Protein AF-D8PGE1-F1 (afdb_monomer)

Structure (mmCIF, N/CA/C/O backbone):
data_AF-D8PGE1-F1
#
_entry.id   AF-D8PGE1-F1
#
loop_
_atom_site.group_PDB
_atom_site.id
_atom_site.type_symbol
_atom_site.label_atom_id
_atom_site.label_alt_id
_atom_site.label_comp_id
_atom_site.label_asym_id
_atom_site.label_entity_id
_atom_site.label_seq_id
_atom_site.pdbx_PDB_ins_code
_atom_site.Cartn_x
_atom_site.Cartn_y
_atom_site.Cartn_z
_atom_site.occupancy
_atom_site.B_iso_or_equiv
_atom_site.auth_seq_id
_atom_site.auth_comp_id
_atom_site.auth_asym_id
_atom_site.auth_atom_id
_atom_site.pdbx_PDB_model_num
ATOM 1 N N . MET A 1 1 ? 16.982 5.627 -13.206 1.00 77.38 1 MET A N 1
ATOM 2 C CA . MET A 1 1 ? 16.429 4.568 -12.345 1.00 77.38 1 MET A CA 1
ATOM 3 C C . MET A 1 1 ? 16.434 5.051 -10.902 1.00 77.38 1 MET A C 1
ATOM 5 O O . MET A 1 1 ? 17.345 4.748 -1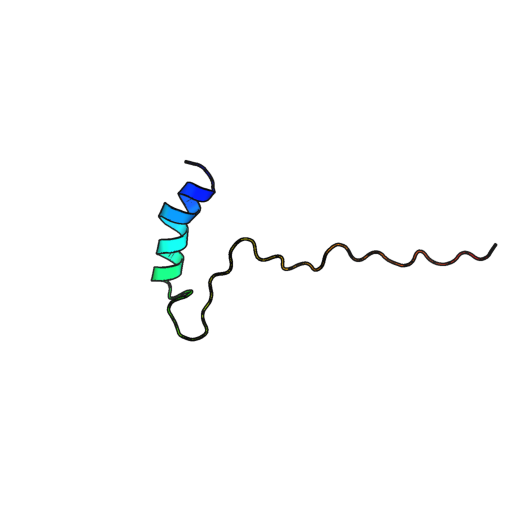0.141 1.00 77.38 1 MET A O 1
ATOM 9 N N . ASN A 1 2 ? 15.454 5.880 -10.567 1.00 94.44 2 ASN A N 1
ATOM 10 C CA . ASN A 1 2 ? 15.141 6.335 -9.216 1.00 94.44 2 ASN A CA 1
ATOM 11 C C . ASN A 1 2 ? 13.828 5.669 -8.735 1.00 94.44 2 ASN A C 1
ATOM 13 O O . ASN A 1 2 ? 13.249 4.827 -9.430 1.00 94.44 2 ASN A O 1
ATOM 17 N N . GLU A 1 3 ? 13.363 6.020 -7.538 1.00 93.44 3 GLU A N 1
ATOM 18 C CA . GLU A 1 3 ? 12.115 5.480 -6.987 1.00 93.44 3 GLU A CA 1
ATOM 19 C C . GLU A 1 3 ? 10.883 5.843 -7.833 1.00 93.44 3 GLU A C 1
ATOM 21 O O . GLU A 1 3 ? 10.037 4.982 -8.072 1.00 93.44 3 GLU A O 1
ATOM 26 N N . ALA A 1 4 ? 10.793 7.080 -8.329 1.00 93.38 4 ALA A N 1
ATOM 27 C CA . ALA A 1 4 ? 9.696 7.530 -9.185 1.00 93.38 4 ALA A CA 1
ATOM 28 C C . ALA A 1 4 ? 9.677 6.778 -10.527 1.00 93.38 4 ALA A C 1
ATOM 30 O O . ALA A 1 4 ? 8.616 6.328 -10.956 1.00 93.38 4 ALA A O 1
ATOM 31 N N . ASP A 1 5 ? 10.846 6.555 -11.135 1.00 94.69 5 ASP A N 1
ATOM 32 C CA . ASP A 1 5 ? 10.988 5.759 -12.3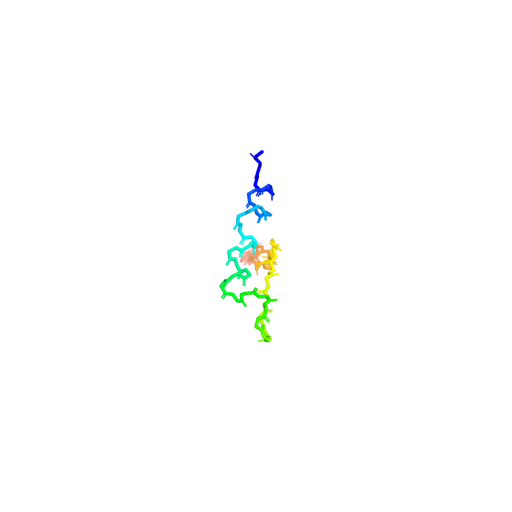59 1.00 94.69 5 ASP A CA 1
ATOM 33 C C . ASP A 1 5 ? 10.463 4.331 -12.125 1.00 94.69 5 ASP A C 1
ATOM 35 O O . ASP A 1 5 ? 9.697 3.799 -12.919 1.00 94.69 5 ASP A O 1
ATOM 39 N N . THR A 1 6 ? 10.821 3.701 -11.001 1.00 95.81 6 THR A N 1
ATOM 40 C CA . THR A 1 6 ? 10.375 2.328 -10.688 1.00 95.81 6 THR A CA 1
ATOM 41 C C . THR A 1 6 ? 8.867 2.270 -10.440 1.00 95.81 6 THR A C 1
ATOM 43 O O . THR A 1 6 ? 8.185 1.337 -10.870 1.00 95.81 6 THR A O 1
ATOM 46 N N . ASN A 1 7 ? 8.343 3.295 -9.773 1.00 94.12 7 ASN A N 1
ATOM 47 C CA . ASN A 1 7 ? 6.927 3.477 -9.501 1.00 94.12 7 ASN A CA 1
ATOM 48 C C . ASN A 1 7 ? 6.085 3.508 -10.785 1.00 94.12 7 ASN A C 1
ATOM 50 O O . ASN A 1 7 ? 5.097 2.780 -10.882 1.00 94.12 7 ASN A O 1
ATOM 54 N N . VAL A 1 8 ? 6.508 4.304 -11.769 1.00 94.19 8 VAL A N 1
ATOM 55 C CA . VAL A 1 8 ? 5.811 4.452 -13.055 1.00 94.19 8 VAL A CA 1
ATOM 56 C C . VAL A 1 8 ? 5.981 3.213 -13.931 1.00 94.19 8 VAL A C 1
ATOM 58 O O . VAL A 1 8 ? 5.007 2.705 -14.47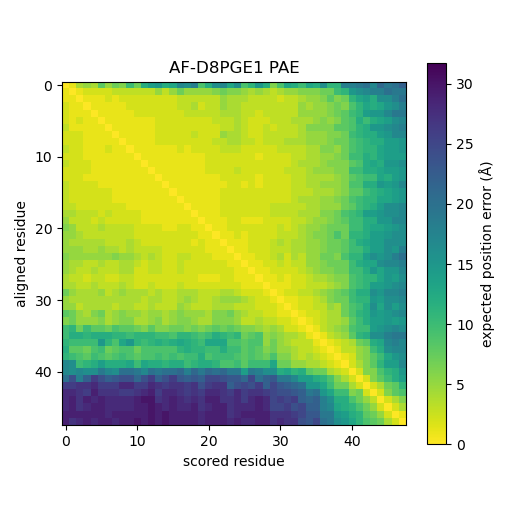9 1.00 94.19 8 VAL A O 1
ATOM 61 N N . GLU A 1 9 ? 7.206 2.702 -14.045 1.00 96.81 9 GLU A N 1
ATOM 62 C CA . GLU A 1 9 ? 7.525 1.656 -15.021 1.00 96.81 9 GLU A CA 1
ATOM 63 C C . GLU A 1 9 ? 7.074 0.256 -14.568 1.00 96.81 9 GLU A C 1
ATOM 65 O O . GLU A 1 9 ? 6.805 -0.602 -15.406 1.00 96.81 9 GLU A O 1
ATOM 70 N N . HIS A 1 10 ? 6.980 0.003 -13.255 1.00 95.75 10 HIS A N 1
ATOM 71 C CA . HIS A 1 10 ? 6.735 -1.347 -12.726 1.00 95.75 10 HIS A CA 1
ATOM 72 C C . HIS A 1 10 ? 5.541 -1.429 -11.773 1.00 95.75 10 HIS A C 1
ATOM 74 O O . HIS A 1 10 ? 4.738 -2.359 -11.877 1.00 95.75 10 HIS A O 1
ATOM 80 N N . ILE A 1 11 ? 5.403 -0.479 -10.844 1.00 95.50 11 ILE A N 1
ATOM 81 C CA . ILE A 1 11 ? 4.413 -0.583 -9.761 1.00 95.50 11 ILE A CA 1
ATOM 82 C C . ILE A 1 11 ? 3.007 -0.225 -10.257 1.00 95.50 11 ILE A C 1
ATOM 84 O O . ILE A 1 11 ? 2.084 -1.018 -10.070 1.00 95.50 11 ILE A O 1
ATOM 88 N N . ASP A 1 12 ? 2.830 0.912 -10.937 1.00 95.38 12 ASP A N 1
ATOM 89 C CA . ASP A 1 12 ? 1.511 1.318 -11.451 1.00 95.38 12 ASP A CA 1
ATOM 90 C C . ASP A 1 12 ? 0.899 0.295 -12.424 1.00 95.38 12 ASP A C 1
ATOM 92 O O . ASP A 1 12 ? -0.284 -0.037 -12.270 1.00 95.38 12 ASP A O 1
ATOM 96 N N . PRO A 1 13 ? 1.659 -0.272 -13.388 1.00 96.56 13 PRO A N 1
ATOM 97 C CA . PRO A 1 13 ? 1.138 -1.309 -14.270 1.00 96.56 13 PRO A CA 1
ATOM 98 C C . PRO A 1 13 ? 0.697 -2.564 -13.512 1.00 96.56 13 PRO A C 1
ATOM 100 O O . PRO A 1 13 ? -0.349 -3.127 -13.834 1.00 96.56 13 PRO A O 1
ATOM 103 N N . ALA A 1 14 ? 1.449 -2.986 -12.489 1.00 97.50 14 ALA A N 1
ATOM 104 C CA . ALA A 1 14 ? 1.117 -4.164 -11.693 1.00 97.50 14 ALA A CA 1
ATOM 105 C C . ALA A 1 14 ? -0.149 -3.953 -10.847 1.00 97.50 14 ALA A C 1
ATOM 107 O O . ALA A 1 14 ? -1.023 -4.820 -10.826 1.00 97.50 14 ALA A O 1
ATOM 108 N N . LEU A 1 15 ? -0.289 -2.787 -10.205 1.00 96.44 15 LEU A N 1
ATOM 109 C CA . LEU A 1 15 ? -1.492 -2.428 -9.445 1.00 96.44 15 LEU A CA 1
ATOM 110 C C . LEU A 1 15 ? -2.727 -2.403 -10.349 1.00 96.44 15 LEU A C 1
ATOM 112 O O . LEU A 1 15 ? -3.749 -3.014 -10.029 1.00 96.44 15 LEU A O 1
ATOM 116 N N . LYS A 1 16 ? -2.609 -1.770 -11.520 1.00 95.62 16 LYS A N 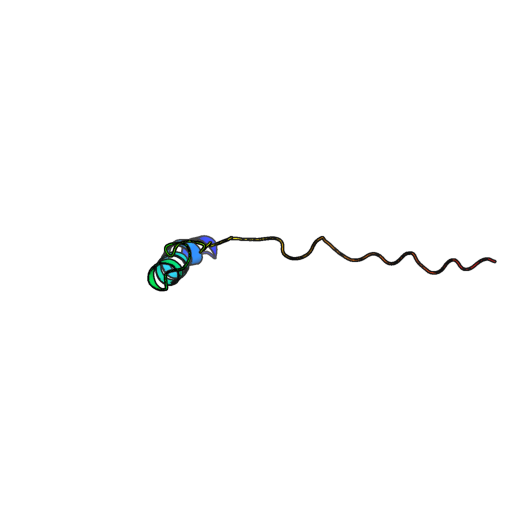1
ATOM 117 C CA . LYS A 1 16 ? -3.687 -1.720 -12.509 1.00 95.62 16 LYS A CA 1
ATOM 118 C C . LYS A 1 16 ? -4.064 -3.113 -13.016 1.00 95.62 16 LYS A C 1
ATOM 120 O O . LYS A 1 16 ? -5.250 -3.423 -13.108 1.00 95.62 16 LYS A O 1
ATOM 125 N N . ALA A 1 17 ? -3.078 -3.962 -13.318 1.00 96.81 17 ALA A N 1
ATOM 126 C CA . ALA A 1 17 ? -3.303 -5.342 -13.754 1.00 96.81 17 ALA A CA 1
ATOM 127 C C . ALA A 1 17 ? -3.991 -6.193 -12.673 1.00 96.81 17 ALA A C 1
ATOM 129 O O . ALA A 1 17 ? -4.806 -7.054 -12.993 1.00 96.81 17 ALA A O 1
ATOM 130 N N . ALA A 1 18 ? -3.719 -5.913 -11.397 1.00 96.44 18 ALA A N 1
ATOM 131 C CA . ALA A 1 18 ? -4.401 -6.520 -10.258 1.00 96.44 18 ALA A CA 1
ATOM 132 C C . ALA A 1 18 ? -5.802 -5.930 -9.984 1.00 96.44 18 ALA A C 1
ATOM 134 O O . ALA A 1 18 ? -6.466 -6.348 -9.037 1.00 96.44 18 ALA A O 1
ATOM 135 N N . GLY A 1 19 ? -6.260 -4.958 -10.781 1.00 96.44 19 GLY A N 1
ATOM 13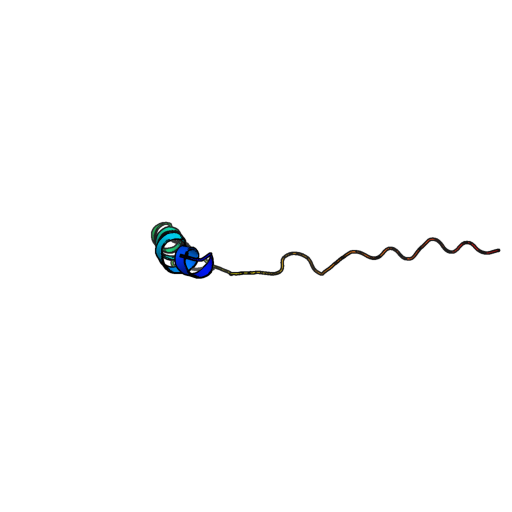6 C CA . GLY A 1 19 ? -7.584 -4.339 -10.664 1.00 96.44 19 GLY A CA 1
ATOM 137 C C . GLY A 1 19 ? -7.669 -3.160 -9.689 1.00 96.44 19 GLY A C 1
ATOM 138 O O . GLY A 1 19 ? -8.752 -2.597 -9.510 1.00 96.44 19 GLY A O 1
ATOM 139 N N . TRP A 1 20 ? -6.554 -2.744 -9.084 1.00 96.81 20 TRP A N 1
ATOM 140 C CA . TRP A 1 20 ? -6.526 -1.587 -8.190 1.00 96.81 20 TRP A CA 1
ATOM 141 C C . TRP A 1 20 ? -6.707 -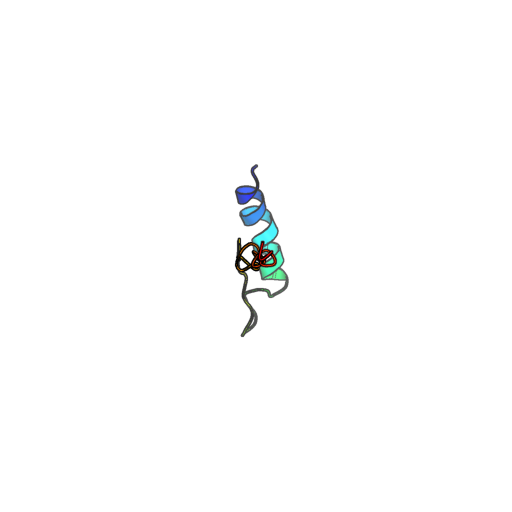0.294 -8.992 1.00 96.81 20 TRP A C 1
ATOM 143 O O . TRP A 1 20 ? -6.085 -0.110 -10.037 1.00 96.81 20 TRP A O 1
ATOM 153 N N . GLY A 1 21 ? -7.581 0.600 -8.523 1.00 93.94 21 GLY A N 1
ATOM 154 C CA . GLY A 1 21 ? -7.934 1.841 -9.226 1.00 93.94 21 GLY A CA 1
ATOM 155 C C . GLY A 1 21 ? -8.723 1.640 -10.530 1.00 93.94 21 GLY A C 1
ATOM 156 O O . GLY A 1 21 ? -8.925 2.603 -11.266 1.00 93.94 21 GLY A O 1
ATOM 157 N N . VAL A 1 22 ? -9.140 0.404 -10.835 1.00 95.25 22 VAL A N 1
ATOM 158 C CA . VAL A 1 22 ? -9.927 0.046 -12.031 1.00 95.25 22 VAL A CA 1
ATOM 159 C C . VAL A 1 22 ? -11.301 -0.498 -11.647 1.00 95.25 22 VAL A C 1
ATOM 161 O O . VAL A 1 22 ? -12.293 -0.148 -12.281 1.00 95.25 22 VAL A O 1
ATOM 164 N N . VAL A 1 23 ? -11.369 -1.355 -10.624 1.00 96.00 23 VAL A N 1
ATOM 165 C CA . VAL A 1 23 ? -12.642 -1.851 -10.083 1.00 96.00 23 VAL A CA 1
ATOM 166 C C . VAL A 1 23 ? -13.388 -0.702 -9.399 1.00 96.00 23 VAL A C 1
ATOM 168 O O . VAL A 1 23 ? -12.773 0.137 -8.743 1.00 96.00 23 VAL A O 1
ATOM 171 N N . GLU A 1 24 ? -14.712 -0.656 -9.552 1.00 96.19 24 GLU A N 1
ATOM 172 C CA . GLU A 1 24 ? -15.555 0.359 -8.912 1.00 96.19 24 GLU A CA 1
ATOM 173 C C . GLU A 1 24 ? -15.337 0.373 -7.386 1.00 96.19 24 GLU A C 1
ATOM 175 O O . GLU A 1 24 ? -15.202 -0.678 -6.758 1.00 96.19 24 GLU A O 1
ATOM 18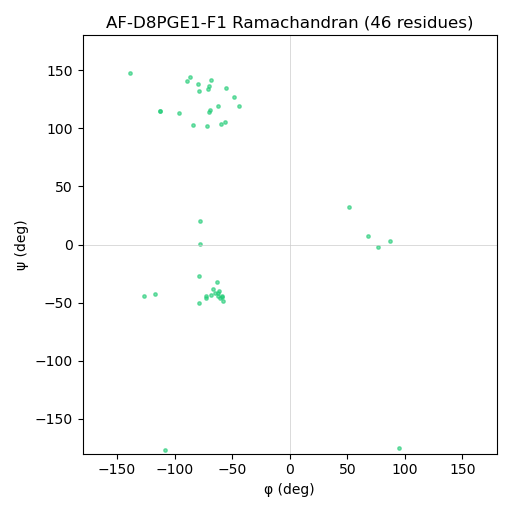0 N N . GLY A 1 25 ? -15.190 1.569 -6.810 1.00 95.00 25 GLY A N 1
ATOM 181 C CA . GLY A 1 25 ? -14.816 1.764 -5.404 1.00 95.00 25 GLY A CA 1
ATOM 182 C C . GLY A 1 25 ? -13.333 1.534 -5.068 1.00 95.00 25 GLY A C 1
ATOM 183 O O . GLY A 1 25 ? -12.933 1.719 -3.919 1.00 95.00 25 GLY A O 1
ATOM 184 N N . SER A 1 26 ? -12.492 1.146 -6.034 1.00 96.44 26 SER A N 1
ATOM 185 C CA . SER A 1 26 ? -11.049 0.977 -5.829 1.00 96.44 26 SER A CA 1
ATOM 186 C C . SER A 1 26 ? -10.274 2.269 -6.092 1.00 96.44 26 SER A C 1
ATOM 188 O O . SER A 1 26 ? -10.526 2.976 -7.067 1.00 96.44 26 SER A O 1
ATOM 190 N N . HIS A 1 27 ? -9.264 2.541 -5.261 1.00 93.81 27 HIS A N 1
ATOM 191 C CA . HIS A 1 27 ? -8.397 3.711 -5.388 1.00 93.81 27 HIS A CA 1
ATOM 192 C C . HIS A 1 27 ? -6.933 3.356 -5.127 1.00 93.81 27 HIS A C 1
ATOM 194 O O . HIS A 1 27 ? -6.622 2.512 -4.287 1.00 93.81 27 HIS A O 1
ATOM 200 N N . VAL A 1 28 ? -6.031 4.051 -5.820 1.00 94.06 28 VAL A N 1
ATOM 201 C CA . VAL A 1 28 ? -4.590 4.037 -5.546 1.00 94.06 28 VAL A CA 1
ATOM 202 C C . VAL A 1 28 ? -4.213 5.428 -5.045 1.00 94.06 28 VAL A C 1
ATOM 204 O O . VAL A 1 28 ? -4.343 6.405 -5.779 1.00 94.06 28 VAL A O 1
ATOM 207 N N . LEU A 1 29 ? -3.781 5.523 -3.787 1.00 92.94 29 LEU A N 1
ATOM 208 C CA . LEU A 1 29 ? -3.363 6.775 -3.156 1.00 92.94 29 LEU A CA 1
ATOM 209 C C . LEU A 1 29 ? -1.861 6.712 -2.886 1.00 92.94 29 LEU A C 1
ATOM 211 O O . LEU A 1 29 ? -1.399 5.892 -2.093 1.00 92.94 29 LEU A O 1
ATOM 215 N N . ARG A 1 30 ? -1.099 7.570 -3.563 1.00 88.56 30 ARG A N 1
ATOM 216 C CA . ARG A 1 30 ? 0.348 7.684 -3.366 1.00 88.56 30 ARG A CA 1
ATOM 217 C C . ARG A 1 30 ? 0.654 8.636 -2.232 1.00 88.56 30 ARG A C 1
ATOM 219 O O . ARG A 1 30 ? -0.054 9.625 -2.064 1.00 88.56 30 ARG A O 1
ATOM 226 N N . GLU A 1 31 ? 1.708 8.315 -1.484 1.00 88.56 31 GLU A N 1
ATOM 227 C CA . GLU A 1 31 ? 2.223 9.163 -0.402 1.00 88.56 31 GLU A CA 1
ATOM 228 C C . GLU A 1 31 ? 1.119 9.588 0.580 1.00 88.56 31 GLU A C 1
ATOM 230 O O . GLU A 1 31 ? 1.145 10.683 1.134 1.00 88.56 31 GLU A O 1
ATOM 235 N N . TYR A 1 32 ? 0.114 8.723 0.773 1.00 91.44 32 TYR A N 1
ATOM 236 C CA . TYR A 1 32 ? -1.046 9.050 1.584 1.00 91.44 32 TYR A CA 1
ATOM 237 C C . TYR A 1 32 ? -0.624 9.151 3.052 1.00 91.44 32 TYR A C 1
ATOM 239 O O . TYR A 1 32 ? -0.194 8.147 3.634 1.00 91.44 32 TYR A O 1
ATOM 247 N N . PRO A 1 33 ? -0.734 10.335 3.677 1.00 88.50 33 PRO A N 1
ATOM 248 C CA . PRO A 1 33 ? -0.392 10.482 5.076 1.00 88.50 33 PRO A CA 1
ATOM 249 C C . PRO A 1 33 ? -1.461 9.780 5.916 1.00 88.50 33 PRO A C 1
ATOM 251 O O . PRO A 1 33 ? -2.559 10.287 6.119 1.00 88.50 33 PRO A O 1
ATOM 254 N N . ILE A 1 34 ? -1.132 8.586 6.402 1.00 89.19 34 ILE A N 1
ATOM 255 C CA . ILE A 1 34 ? -1.953 7.841 7.362 1.00 89.19 34 ILE A CA 1
ATOM 256 C C . ILE A 1 34 ? -1.894 8.471 8.768 1.00 89.19 34 ILE A C 1
ATOM 258 O O . ILE A 1 34 ? -2.942 8.595 9.405 1.00 89.19 34 ILE A O 1
ATOM 262 N N . PRO A 1 35 ? -0.720 8.870 9.304 1.00 87.88 35 PRO A N 1
ATOM 263 C CA . PRO A 1 35 ? -0.672 9.453 10.638 1.00 87.88 35 PRO A CA 1
ATOM 264 C C . PRO A 1 35 ? -1.090 10.930 10.623 1.00 87.88 35 PRO A C 1
ATOM 266 O O . PRO A 1 35 ? -0.610 11.718 9.813 1.00 87.88 35 PRO A O 1
ATOM 269 N N . LEU A 1 36 ? -1.890 11.335 11.612 1.00 85.31 36 LEU A N 1
ATOM 270 C CA . LEU A 1 36 ? -2.272 12.735 11.865 1.00 85.31 36 LEU A CA 1
ATOM 271 C C . LEU A 1 36 ? -1.165 13.551 12.572 1.00 85.31 36 LEU A C 1
ATOM 273 O O . LEU A 1 36 ? -1.437 14.573 13.196 1.00 85.31 36 LEU A O 1
ATOM 277 N N . GLY A 1 37 ? 0.085 13.093 12.503 1.00 85.88 37 GLY A N 1
ATOM 278 C CA . GLY A 1 37 ? 1.205 13.626 13.274 1.00 85.88 37 GLY A CA 1
ATOM 279 C C . GLY A 1 37 ? 1.468 12.865 14.575 1.00 85.88 37 GLY A C 1
ATOM 280 O O . GLY A 1 37 ? 0.896 11.809 14.850 1.00 85.88 37 GLY A O 1
ATOM 281 N N . ARG A 1 38 ? 2.411 13.383 15.365 1.00 85.50 38 ARG A N 1
ATOM 282 C CA . ARG A 1 38 ? 2.822 12.792 16.643 1.00 85.50 38 ARG A CA 1
ATOM 283 C C . ARG A 1 38 ? 1.805 13.146 17.728 1.00 85.50 38 ARG A C 1
ATOM 285 O O . ARG A 1 38 ? 1.480 14.314 17.893 1.00 85.50 38 ARG A O 1
ATOM 292 N N . ILE A 1 39 ? 1.361 12.160 18.507 1.00 85.62 39 ILE A N 1
ATOM 293 C CA . ILE A 1 39 ? 0.569 12.424 19.714 1.00 85.62 39 ILE A CA 1
ATOM 294 C C . ILE A 1 39 ? 1.493 13.062 20.758 1.00 85.62 39 ILE A C 1
ATOM 296 O O . ILE A 1 39 ? 2.427 12.421 21.243 1.00 85.62 39 ILE A O 1
ATOM 300 N N . GLU A 1 40 ? 1.239 14.321 21.102 1.00 84.19 40 GLU A N 1
ATOM 301 C CA 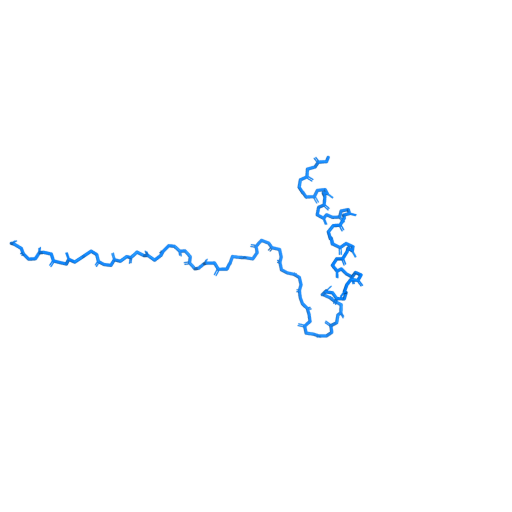. GLU A 1 40 ? 1.929 15.020 22.186 1.00 84.19 40 GLU A CA 1
ATOM 302 C C . GLU A 1 40 ? 1.075 14.915 23.455 1.00 84.19 40 GLU A C 1
ATOM 304 O O . GLU A 1 40 ? -0.040 15.428 23.514 1.00 84.19 40 GLU A O 1
ATOM 309 N N . GLY A 1 41 ? 1.552 14.195 24.473 1.00 79.75 41 GLY A N 1
ATOM 310 C CA . GLY A 1 41 ? 0.864 14.142 25.764 1.00 79.75 41 GLY A CA 1
ATOM 311 C C . GLY A 1 41 ? 0.981 15.482 26.496 1.00 79.75 41 GLY A C 1
ATOM 312 O O . GLY A 1 41 ? 2.075 16.040 26.568 1.00 79.75 41 GLY A O 1
ATOM 313 N N . CYS A 1 42 ? -0.108 15.982 27.092 1.00 68.50 42 CYS A N 1
ATOM 314 C CA . CYS A 1 42 ? -0.012 17.020 28.121 1.00 68.50 42 CYS A CA 1
ATOM 315 C C . CYS A 1 42 ? 0.821 16.454 29.275 1.00 68.50 42 CYS A C 1
ATOM 317 O O . CYS A 1 42 ? 0.337 15.612 30.033 1.00 68.50 42 CYS A O 1
ATOM 319 N N . GLY A 1 43 ? 2.084 16.878 29.378 1.00 69.25 43 GLY A N 1
ATOM 320 C CA . GLY A 1 43 ? 2.956 16.515 30.488 1.00 69.25 43 GLY A CA 1
ATOM 321 C C . GLY A 1 43 ? 2.219 16.730 31.805 1.00 69.25 43 GLY A C 1
ATOM 322 O O . GLY A 1 43 ? 1.640 17.793 32.023 1.00 69.25 43 GLY A O 1
ATOM 323 N N . TRP A 1 44 ? 2.178 15.691 32.640 1.00 55.75 44 TRP A N 1
ATOM 324 C CA . TRP A 1 44 ? 1.536 15.718 33.951 1.00 55.75 44 TRP A CA 1
ATOM 325 C C . TRP A 1 44 ? 1.896 17.018 34.675 1.00 55.75 44 TRP A C 1
ATOM 327 O O . TRP A 1 44 ? 3.075 17.277 34.929 1.00 55.75 44 TRP A O 1
ATOM 337 N N . ALA A 1 45 ? 0.887 17.823 35.006 1.00 62.78 45 ALA A N 1
ATOM 338 C CA . ALA A 1 45 ? 1.055 18.967 35.881 1.00 62.78 45 ALA A CA 1
ATOM 339 C C . ALA A 1 45 ? 1.647 18.471 37.207 1.00 62.78 45 ALA A C 1
ATOM 341 O O . ALA A 1 45 ? 0.955 17.847 38.011 1.00 62.78 45 ALA A O 1
ATOM 342 N N . ARG A 1 46 ? 2.934 18.732 37.443 1.00 53.72 46 ARG A N 1
ATOM 343 C CA . ARG A 1 46 ? 3.436 18.786 38.811 1.00 53.72 46 ARG A CA 1
ATOM 344 C C . ARG A 1 46 ? 3.149 20.183 39.315 1.00 53.72 46 ARG A C 1
ATOM 346 O O . ARG A 1 46 ? 3.813 21.140 38.939 1.00 53.72 46 ARG A O 1
ATOM 353 N N . VAL A 1 47 ? 2.110 20.254 40.135 1.00 57.00 47 VAL A N 1
ATOM 354 C CA . VAL A 1 47 ? 1.970 21.310 41.126 1.00 57.00 47 VAL A CA 1
ATOM 355 C C . VAL A 1 47 ? 3.154 21.158 42.080 1.00 57.00 47 VAL A C 1
ATOM 357 O O . VAL A 1 47 ? 3.320 20.105 42.699 1.00 57.00 47 VAL A O 1
ATOM 360 N N . SER A 1 48 ? 3.983 22.190 42.149 1.00 58.41 48 SER A N 1
ATOM 361 C CA . SER A 1 48 ? 4.8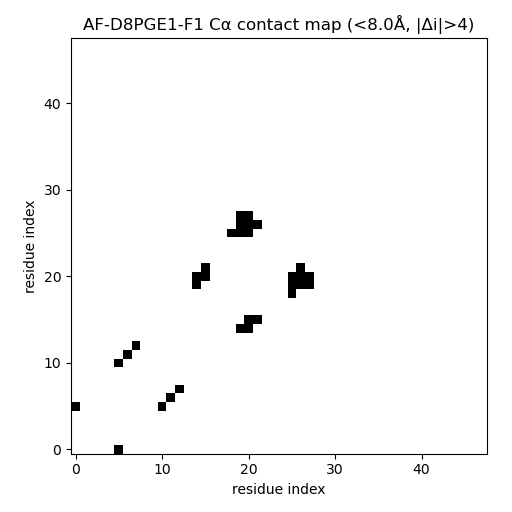50 22.503 43.284 1.00 58.41 48 SER A CA 1
ATOM 362 C C . SER A 1 48 ? 4.770 23.997 43.514 1.00 58.41 48 SER A C 1
ATOM 364 O O . SER A 1 48 ? 4.953 24.711 42.501 1.00 58.41 48 SER A O 1
#

Solvent-accessible surface area (backbone atoms only — not comparable to full-atom values): 3351 Å² total; per-residue (Å²): 137,52,72,68,52,46,41,64,74,51,47,51,58,51,42,45,74,72,38,48,52,68,44,89,96,42,73,78,76,77,90,64,78,81,71,95,66,82,88,79,77,81,72,80,83,76,87,124

Mean predicted aligned error: 7.97 Å

Radius of gyration: 20.2 Å; Cα contacts (8 Å, |Δi|>4): 16; chains: 1; bounding box: 32×29×58 Å

Foldseek 3Di:
DDPVCCCVPPVVVVCVVVVAVNPPPHHDDPPDPPDPDDDDDPPDDDDD

Secondary structure (DSSP, 8-state):
--HHHHIIIIIHHHHHHTTTTTSTT----TT---S-S-----------

pLDDT: mean 87.77, std 12.25, range [53.72, 97.5]

Organism: NCBI:txid330214

Sequence (48 aa):
MNEADTNVEHIDPALKAAGWGVVEGSHVLREYPIPLGRIEGCGWARVS